Protein AF-A0A923QXX7-F1 (afdb_monomer)

Sequence (173 aa):
MIKDYISGLSKFGELSAWSVAVMSSKSGTLLDLGNGRSTFMVDRSFVKMAKSEVDPTAKHLKTVTAPRDEMIDLDDLLAHLNARNTDDLFEKTPGLSDVSYRLKTRPKERGLVLLYPINPNIELTEADHMALSSEPSQTVILKAVAPVIGVAFVFPETQNSKSKYKYLVNKTI

Secondary structure (DSSP, 8-state):
-HHHHHHHHHHTTSS-EEEEEE---SSSSEEEEETTEEEEPBPPPP-B----SS-TT------SS-TTGGGTT-HHHHGGGT-SSHHHHHHHSTT--HHHHHHHHS-TTEEEEEEEEE-S-----HHHHHHHHH-TTBPP-PPPSS-EEEEEEEPPPPS----SS--------

Structure (mmCIF, N/CA/C/O backbone):
data_AF-A0A923QXX7-F1
#
_entry.id   AF-A0A923QXX7-F1
#
loop_
_atom_site.group_PDB
_atom_site.id
_atom_site.type_symbol
_atom_site.label_atom_id
_atom_site.label_alt_id
_atom_site.label_comp_id
_atom_site.label_asym_id
_atom_site.label_entity_id
_atom_site.label_seq_id
_atom_site.pdbx_PDB_ins_code
_atom_site.Cartn_x
_atom_site.Cartn_y
_atom_site.Cartn_z
_atom_site.occupancy
_atom_site.B_iso_or_equiv
_atom_site.auth_seq_id
_atom_site.auth_comp_id
_atom_site.auth_asym_id
_atom_site.auth_atom_id
_atom_site.pdbx_PDB_model_num
ATOM 1 N N . MET A 1 1 ? 10.362 -1.634 17.552 1.00 70.25 1 MET A N 1
ATOM 2 C CA . MET A 1 1 ? 10.009 -0.426 16.767 1.00 70.25 1 MET A CA 1
ATOM 3 C C . MET A 1 1 ? 8.607 -0.529 16.158 1.00 70.25 1 MET A C 1
ATOM 5 O O . MET A 1 1 ? 7.711 0.075 16.723 1.00 70.25 1 MET A O 1
ATOM 9 N N . ILE A 1 2 ? 8.349 -1.331 15.110 1.00 76.56 2 ILE A N 1
ATOM 10 C CA . ILE A 1 2 ? 6.972 -1.516 14.580 1.00 76.56 2 ILE A CA 1
ATOM 11 C C . ILE A 1 2 ? 6.140 -2.530 15.384 1.00 76.56 2 ILE A C 1
ATOM 13 O O . ILE A 1 2 ? 4.976 -2.286 15.680 1.00 76.56 2 ILE A O 1
ATOM 17 N N . LYS A 1 3 ? 6.766 -3.629 15.831 1.00 82.06 3 LYS A N 1
ATOM 18 C CA . LYS A 1 3 ? 6.147 -4.638 16.707 1.00 82.06 3 LYS A CA 1
ATOM 19 C C . LYS A 1 3 ? 5.543 -4.013 17.964 1.00 82.06 3 LYS A C 1
ATOM 21 O O . LYS A 1 3 ? 4.423 -4.351 18.329 1.00 82.06 3 LYS A O 1
ATOM 26 N N . ASP A 1 4 ? 6.276 -3.112 18.615 1.00 80.88 4 ASP A N 1
ATOM 27 C CA . ASP A 1 4 ? 5.840 -2.478 19.865 1.00 80.88 4 ASP A CA 1
ATOM 28 C C . ASP A 1 4 ? 4.666 -1.527 19.628 1.00 80.88 4 ASP A C 1
ATOM 30 O O . ASP A 1 4 ? 3.747 -1.481 20.438 1.00 80.88 4 ASP A O 1
ATOM 34 N N . TYR A 1 5 ? 4.668 -0.823 18.492 1.00 81.19 5 TYR A N 1
ATOM 35 C CA . TYR A 1 5 ? 3.557 0.026 18.071 1.00 81.19 5 TYR A CA 1
ATOM 36 C C . TYR A 1 5 ? 2.288 -0.801 17.816 1.00 81.19 5 TYR A C 1
ATOM 38 O O . TYR A 1 5 ? 1.256 -0.536 18.429 1.00 81.19 5 TYR A O 1
ATOM 46 N N . ILE A 1 6 ? 2.391 -1.869 17.014 1.00 82.81 6 ILE A N 1
ATOM 47 C CA . ILE A 1 6 ? 1.282 -2.799 16.741 1.00 82.81 6 ILE A CA 1
ATOM 48 C C . ILE A 1 6 ? 0.769 -3.429 18.041 1.00 82.81 6 ILE A C 1
ATOM 50 O O . ILE A 1 6 ? -0.432 -3.444 18.299 1.00 82.81 6 ILE A O 1
ATOM 54 N N . SER A 1 7 ? 1.683 -3.901 18.894 1.00 81.94 7 SER A N 1
ATOM 55 C CA . SER A 1 7 ? 1.338 -4.501 20.189 1.00 81.94 7 SER A CA 1
ATOM 56 C C . SER A 1 7 ? 0.668 -3.493 21.124 1.00 81.94 7 SER A C 1
ATOM 58 O O . SER A 1 7 ? -0.173 -3.873 21.932 1.00 81.94 7 SER A O 1
ATOM 60 N N . GLY A 1 8 ? 1.044 -2.216 21.038 1.00 82.06 8 GLY A N 1
ATOM 61 C CA . GLY A 1 8 ? 0.420 -1.130 21.782 1.00 82.06 8 GLY A CA 1
ATOM 62 C C . GLY A 1 8 ? -1.024 -0.908 21.352 1.00 82.06 8 GLY A C 1
ATOM 63 O O . GLY A 1 8 ? -1.911 -0.975 22.195 1.00 82.06 8 GLY A O 1
ATOM 64 N N . LEU A 1 9 ? -1.265 -0.705 20.055 1.00 81.44 9 LEU A N 1
ATOM 65 C CA . LEU A 1 9 ? -2.612 -0.469 19.524 1.00 81.44 9 LEU A CA 1
ATOM 66 C C . LEU A 1 9 ? -3.543 -1.668 19.725 1.00 81.44 9 LEU A C 1
ATOM 68 O O . LEU A 1 9 ? -4.687 -1.497 20.138 1.00 81.44 9 LEU A O 1
ATOM 72 N N . SER A 1 10 ? -3.030 -2.885 19.529 1.00 82.38 10 SER A N 1
ATOM 73 C CA . SER A 1 10 ? -3.795 -4.118 19.730 1.00 82.38 10 SER A CA 1
ATOM 74 C C . SER A 1 10 ? -4.314 -4.256 21.168 1.00 82.38 10 SER A C 1
ATOM 76 O O . SER A 1 10 ? -5.465 -4.633 21.373 1.00 82.38 10 SER A O 1
ATOM 78 N N . LYS A 1 11 ? -3.527 -3.845 22.177 1.00 83.69 11 LYS A N 1
ATOM 79 C CA . LYS A 1 11 ? -3.967 -3.829 23.587 1.00 83.69 11 LYS A CA 1
ATOM 80 C C . LYS A 1 11 ? -5.140 -2.883 23.854 1.00 83.69 11 LYS A C 1
ATOM 82 O O . LYS A 1 11 ? -5.875 -3.110 24.808 1.00 83.69 11 LYS A O 1
ATOM 87 N N . PHE A 1 12 ? -5.299 -1.835 23.048 1.00 82.31 12 PHE A N 1
ATOM 88 C CA . PHE A 1 12 ? -6.411 -0.885 23.145 1.00 82.31 12 PHE A CA 1
ATOM 89 C C . PHE A 1 12 ? -7.571 -1.225 22.198 1.00 82.31 12 PHE A C 1
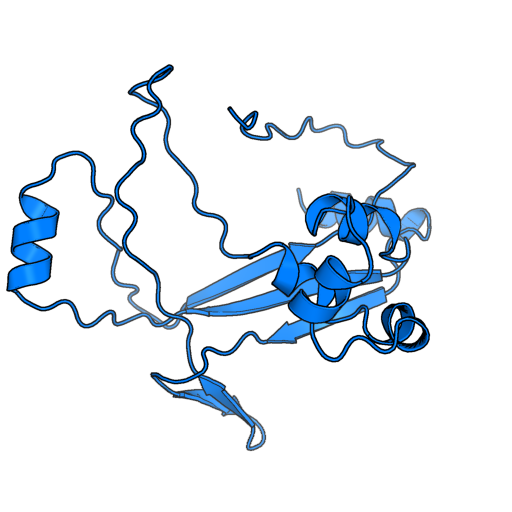ATOM 91 O O . PHE A 1 12 ? -8.543 -0.480 22.150 1.00 82.31 12 PHE A O 1
ATOM 98 N N . GLY A 1 13 ? -7.478 -2.322 21.438 1.00 81.50 13 GLY A N 1
ATOM 99 C CA . GLY A 1 13 ? -8.470 -2.691 20.427 1.00 81.50 13 GLY A CA 1
ATOM 100 C C . GLY A 1 13 ? -8.416 -1.849 19.144 1.00 81.50 13 GLY A C 1
ATOM 101 O O . GLY A 1 13 ? -9.143 -2.148 18.208 1.00 81.50 13 GLY A O 1
ATOM 102 N N . GLU A 1 14 ? -7.516 -0.864 19.051 1.00 83.69 14 GLU A N 1
ATOM 103 C CA . GLU A 1 14 ? -7.349 0.037 17.894 1.00 83.69 14 GLU A CA 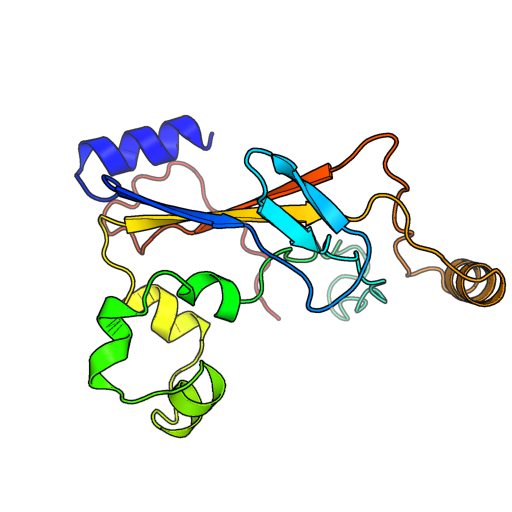1
ATOM 104 C C . GLU A 1 14 ? -6.489 -0.567 16.768 1.00 83.69 14 GLU A C 1
ATOM 106 O O . GLU A 1 14 ? -5.923 0.160 15.961 1.00 83.69 14 GLU A O 1
ATOM 111 N N . LEU A 1 15 ? -6.268 -1.882 16.763 1.00 85.81 15 LEU A N 1
ATOM 112 C CA . LEU A 1 15 ? -5.625 -2.605 15.662 1.00 85.81 15 LEU A CA 1
ATOM 113 C C . LEU A 1 15 ? -5.815 -4.105 15.887 1.00 85.81 15 LEU A C 1
ATOM 115 O O . LEU A 1 15 ? -4.942 -4.785 16.435 1.00 85.81 15 LEU A O 1
ATOM 119 N N . SER A 1 16 ? -6.994 -4.610 15.539 1.00 89.12 16 SER A N 1
ATOM 120 C CA . SER A 1 16 ? -7.388 -6.004 15.775 1.00 89.12 16 SER A CA 1
ATOM 121 C C . SER A 1 16 ? -7.547 -6.808 14.484 1.00 89.12 16 SER A C 1
ATOM 123 O O . SER A 1 16 ? -7.486 -8.035 14.526 1.00 89.12 16 SER A O 1
ATOM 125 N N . ALA A 1 17 ? -7.673 -6.135 13.340 1.00 91.56 17 ALA A N 1
ATOM 126 C CA . ALA A 1 17 ? -7.819 -6.739 12.027 1.00 91.56 17 ALA A CA 1
ATOM 127 C C . ALA A 1 17 ? -6.820 -6.151 11.023 1.00 91.56 17 ALA A C 1
ATOM 129 O O . ALA A 1 17 ? -6.424 -4.986 11.112 1.00 91.56 17 ALA A O 1
ATOM 130 N N . TRP A 1 18 ? -6.441 -6.973 10.045 1.00 92.88 18 TRP A N 1
ATOM 131 C CA . TRP A 1 18 ? -5.541 -6.587 8.966 1.00 92.88 18 TRP A CA 1
ATOM 132 C C . TRP A 1 18 ? -6.095 -7.015 7.617 1.00 92.88 18 TRP A C 1
ATOM 134 O O . TRP A 1 18 ? -6.349 -8.197 7.388 1.00 92.88 18 TRP A O 1
ATOM 144 N N . SER A 1 19 ? -6.202 -6.051 6.713 1.00 93.75 19 SER A N 1
ATOM 145 C CA . SER A 1 19 ? -6.329 -6.303 5.284 1.00 93.75 19 SER A CA 1
ATOM 146 C C . SER A 1 19 ? -4.935 -6.487 4.688 1.00 93.75 19 SER A C 1
ATOM 148 O O . SER A 1 19 ? -3.988 -5.800 5.080 1.00 93.75 19 SER A O 1
ATOM 150 N N . VAL A 1 20 ? -4.794 -7.397 3.727 1.00 93.25 20 VAL A N 1
ATOM 151 C CA . VAL A 1 20 ? -3.536 -7.609 3.001 1.00 93.25 20 VAL A CA 1
ATOM 152 C C . VAL A 1 20 ? -3.823 -7.542 1.512 1.00 93.25 20 VAL A C 1
ATOM 154 O O . VAL A 1 20 ? -4.654 -8.302 1.017 1.00 93.25 20 VAL A O 1
ATOM 157 N N . ALA A 1 21 ? -3.123 -6.660 0.802 1.00 92.19 21 ALA A N 1
ATOM 158 C CA . ALA A 1 21 ? -3.214 -6.555 -0.648 1.00 92.19 21 ALA A CA 1
ATOM 159 C C . ALA A 1 21 ? -1.840 -6.757 -1.292 1.00 92.19 21 ALA A C 1
ATOM 161 O O . ALA A 1 21 ? -0.834 -6.204 -0.843 1.00 92.19 21 ALA A O 1
ATOM 162 N N . VAL A 1 22 ? -1.812 -7.557 -2.359 1.00 91.81 22 VAL A N 1
ATOM 163 C CA . VAL A 1 22 ? -0.651 -7.674 -3.244 1.00 91.81 22 VAL A CA 1
ATOM 164 C C . VAL A 1 22 ? -0.879 -6.742 -4.419 1.00 91.81 22 VAL A C 1
ATOM 166 O O . VAL A 1 22 ? -1.838 -6.901 -5.171 1.00 91.81 22 VAL A O 1
ATOM 169 N N . MET A 1 23 ? 0.003 -5.764 -4.558 1.00 90.50 23 MET A N 1
ATOM 170 C CA . MET A 1 23 ? -0.064 -4.769 -5.613 1.00 90.50 23 MET A CA 1
ATOM 171 C C . MET A 1 23 ? 0.481 -5.359 -6.911 1.00 90.50 23 MET A C 1
ATOM 173 O O . MET A 1 23 ? 1.482 -6.077 -6.911 1.00 90.50 23 MET A O 1
ATOM 177 N N . SER A 1 24 ? -0.189 -5.046 -8.015 1.00 89.75 24 SER A N 1
ATOM 178 C CA . SER A 1 24 ? 0.196 -5.463 -9.362 1.00 89.75 24 SER A CA 1
ATOM 179 C C . SER A 1 24 ? 0.299 -4.236 -10.249 1.00 89.75 24 SER A C 1
ATOM 181 O O . SER A 1 24 ? -0.572 -3.365 -10.207 1.00 89.75 24 SER A O 1
ATOM 183 N N . SER A 1 25 ? 1.311 -4.187 -11.109 1.00 86.06 25 SER A N 1
ATOM 184 C CA . SER A 1 25 ? 1.258 -3.297 -12.268 1.00 86.06 25 SER A CA 1
ATOM 185 C C . SER A 1 25 ? 0.213 -3.806 -13.276 1.00 86.06 25 SER A C 1
ATOM 187 O O . SER A 1 25 ? -0.291 -4.929 -13.173 1.00 86.06 25 SER A O 1
ATOM 189 N N . LYS A 1 26 ? -0.156 -2.969 -14.254 1.00 83.44 26 LYS A N 1
ATOM 190 C CA . LYS A 1 26 ? -1.091 -3.365 -15.327 1.00 83.44 26 LYS A CA 1
ATOM 191 C C . LYS A 1 26 ? -0.450 -4.320 -16.344 1.00 83.44 26 LYS A C 1
ATOM 193 O O . LYS A 1 26 ? -1.162 -5.002 -17.071 1.00 83.44 26 LYS A O 1
ATOM 198 N N . SER A 1 27 ? 0.877 -4.328 -16.412 1.00 82.94 27 SER A N 1
ATOM 199 C CA . SER A 1 27 ? 1.687 -5.087 -17.362 1.00 82.94 27 SER A CA 1
ATOM 200 C C . SER A 1 27 ? 3.125 -5.152 -16.860 1.00 82.94 27 SER A C 1
ATOM 202 O O . SER A 1 27 ? 3.570 -4.217 -16.198 1.00 82.94 27 SER A O 1
ATOM 204 N N . GLY A 1 28 ? 3.876 -6.179 -17.253 1.00 84.75 28 GLY A N 1
ATOM 205 C CA . GLY A 1 28 ? 5.310 -6.265 -16.981 1.00 84.75 28 GLY A CA 1
ATOM 206 C C . GLY A 1 28 ? 5.764 -7.700 -16.754 1.00 84.75 28 GLY A C 1
ATOM 207 O O . GLY A 1 28 ? 5.158 -8.647 -17.258 1.00 84.75 28 GLY A O 1
ATOM 208 N N . THR A 1 29 ? 6.823 -7.857 -15.965 1.00 87.62 29 THR A N 1
ATOM 209 C CA . THR A 1 29 ? 7.338 -9.166 -15.554 1.00 87.62 29 THR A CA 1
ATOM 210 C C . THR A 1 29 ? 6.346 -9.852 -14.620 1.00 87.62 29 THR A C 1
ATOM 212 O O . THR A 1 29 ? 5.945 -9.275 -13.610 1.00 87.62 29 THR A O 1
ATOM 215 N N . LEU A 1 30 ? 5.953 -11.087 -14.935 1.00 91.06 30 LEU A N 1
ATOM 216 C CA . LEU A 1 30 ? 5.094 -11.890 -14.065 1.00 91.06 30 LEU A CA 1
ATOM 217 C C . LEU A 1 30 ? 5.886 -12.458 -12.885 1.00 91.06 30 LEU A C 1
ATOM 219 O O . LEU A 1 30 ? 6.975 -13.002 -13.054 1.00 91.06 30 LEU A O 1
ATOM 223 N N . LEU A 1 31 ? 5.286 -12.385 -11.702 1.00 91.00 31 LEU A N 1
ATOM 224 C CA . LEU A 1 31 ? 5.696 -13.114 -10.514 1.00 91.00 31 LEU A CA 1
ATOM 225 C C . LEU A 1 31 ? 4.639 -14.170 -10.186 1.00 91.00 31 LEU A C 1
ATOM 227 O O . LEU A 1 31 ? 3.459 -13.845 -10.031 1.00 91.00 31 LEU A O 1
ATOM 231 N N . ASP A 1 32 ? 5.074 -15.419 -10.047 1.00 92.31 32 ASP A N 1
ATOM 232 C CA . ASP A 1 32 ? 4.248 -16.501 -9.515 1.00 92.31 32 ASP A CA 1
ATOM 233 C C . ASP A 1 32 ? 4.147 -16.374 -7.987 1.00 92.31 32 ASP A C 1
ATOM 235 O O . ASP A 1 32 ? 5.159 -16.331 -7.284 1.00 92.31 32 ASP A O 1
ATOM 239 N N . LEU A 1 33 ? 2.919 -16.287 -7.476 1.00 89.25 33 LEU A N 1
ATOM 240 C CA . LEU A 1 33 ? 2.620 -16.253 -6.042 1.00 89.25 33 LEU A CA 1
ATOM 241 C C . LEU A 1 33 ? 2.298 -17.654 -5.493 1.00 89.25 33 LEU A C 1
ATOM 243 O O . LEU A 1 33 ? 2.005 -17.799 -4.305 1.00 89.25 33 LEU A O 1
ATOM 247 N N . GLY A 1 34 ? 2.328 -18.678 -6.349 1.00 89.44 34 GLY A N 1
ATOM 248 C CA . GLY A 1 34 ? 1.881 -20.031 -6.062 1.00 89.44 34 GLY A CA 1
ATOM 249 C C . GLY A 1 34 ? 0.364 -20.194 -6.197 1.00 89.44 34 GLY A C 1
ATOM 250 O O . GLY A 1 34 ? -0.394 -19.238 -6.374 1.00 89.44 34 GLY A O 1
ATOM 251 N N . ASN A 1 35 ? -0.107 -21.442 -6.101 1.00 89.12 35 ASN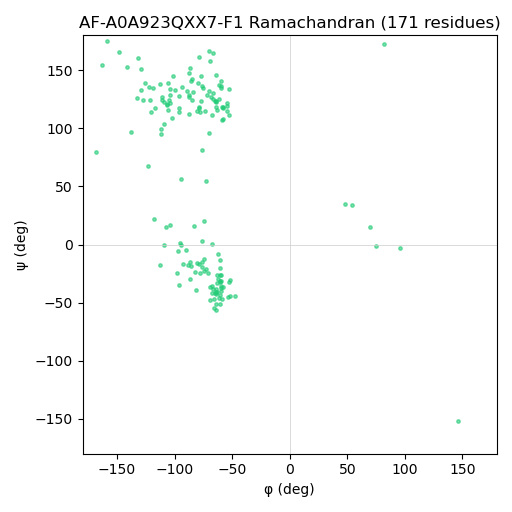 A N 1
ATOM 252 C CA . ASN A 1 35 ? -1.533 -21.803 -6.159 1.00 89.12 35 ASN A CA 1
ATOM 253 C C . ASN A 1 35 ? -2.270 -21.282 -7.411 1.00 89.12 35 ASN A C 1
ATOM 255 O O . ASN A 1 35 ? -3.445 -20.920 -7.340 1.00 89.12 35 ASN A O 1
ATOM 259 N N . GLY A 1 36 ? -1.575 -21.212 -8.551 1.00 90.88 36 GLY A N 1
ATOM 260 C CA . GLY A 1 36 ? -2.137 -20.724 -9.814 1.00 90.88 36 GLY A CA 1
ATOM 261 C C . GLY A 1 36 ? -2.426 -19.220 -9.835 1.00 90.88 36 GLY A C 1
ATOM 262 O O . GLY A 1 36 ? -3.160 -18.760 -10.706 1.00 90.88 36 GLY A O 1
ATOM 263 N N . ARG A 1 37 ? -1.884 -18.451 -8.881 1.00 90.75 37 ARG A N 1
ATOM 264 C CA . ARG A 1 37 ? -2.006 -16.992 -8.840 1.00 90.75 37 ARG A CA 1
ATOM 265 C C . ARG A 1 37 ? -0.701 -16.352 -9.279 1.00 90.75 37 ARG A C 1
ATOM 267 O O . ARG A 1 37 ? 0.364 -16.695 -8.782 1.00 90.75 37 ARG A O 1
ATOM 274 N N . SER A 1 38 ? -0.803 -15.360 -10.148 1.00 93.00 38 SER A N 1
ATOM 275 C CA . SER A 1 38 ? 0.324 -14.539 -10.569 1.00 93.00 38 SER A CA 1
ATOM 276 C C . SER A 1 38 ? -0.035 -13.061 -10.492 1.00 93.00 38 SER A C 1
ATOM 278 O O . SER A 1 38 ? -1.205 -12.682 -10.422 1.00 93.00 38 SER A O 1
ATOM 280 N N . THR A 1 39 ? 0.991 -12.223 -10.451 1.00 92.69 39 THR A N 1
ATOM 281 C CA . THR A 1 39 ? 0.871 -10.764 -10.421 1.00 92.69 39 THR A CA 1
ATOM 282 C C . THR A 1 39 ? 1.961 -10.154 -11.289 1.00 92.69 39 THR A C 1
ATOM 284 O O . THR A 1 39 ? 3.023 -10.756 -11.454 1.00 92.69 39 THR A O 1
ATOM 287 N N . PHE A 1 40 ? 1.733 -8.968 -11.844 1.00 91.12 40 PHE A N 1
ATOM 288 C CA . PHE A 1 40 ? 2.798 -8.241 -12.523 1.00 91.12 40 PHE A CA 1
ATOM 289 C C . PHE A 1 40 ? 3.620 -7.447 -11.510 1.00 91.12 40 PHE A C 1
ATOM 291 O O . PHE A 1 40 ? 3.084 -6.709 -10.679 1.00 91.12 40 PHE A O 1
ATOM 298 N N . MET A 1 41 ? 4.940 -7.584 -11.594 1.00 87.69 41 MET A N 1
ATOM 299 C CA . MET A 1 41 ? 5.869 -6.837 -10.758 1.00 87.69 41 MET A CA 1
ATOM 300 C C . MET A 1 41 ? 5.782 -5.335 -11.055 1.00 87.69 41 MET A C 1
ATOM 302 O O . MET A 1 41 ? 5.557 -4.904 -12.187 1.00 87.69 41 MET A O 1
ATOM 306 N N . VAL A 1 42 ? 5.971 -4.532 -10.016 1.00 85.62 42 VAL A N 1
ATOM 307 C CA . VAL A 1 42 ? 5.970 -3.073 -10.063 1.00 85.62 42 VAL A CA 1
ATOM 308 C C . VAL A 1 42 ? 7.375 -2.579 -10.383 1.00 85.62 42 VAL A C 1
ATOM 310 O O . VAL A 1 42 ? 8.346 -2.919 -9.698 1.00 85.62 42 VAL A O 1
ATOM 313 N N . ASP A 1 43 ? 7.483 -1.748 -11.415 1.00 77.88 43 ASP A N 1
ATOM 314 C CA . ASP A 1 43 ? 8.743 -1.119 -11.787 1.00 77.88 43 ASP A CA 1
ATOM 315 C C . ASP A 1 43 ? 9.086 0.042 -10.855 1.00 77.88 43 ASP A C 1
ATOM 317 O O . ASP A 1 43 ? 8.230 0.805 -10.397 1.00 77.88 43 ASP A O 1
ATOM 321 N N . ARG A 1 44 ? 10.382 0.214 -10.592 1.00 71.50 44 ARG A N 1
ATOM 322 C CA . ARG A 1 44 ? 10.872 1.396 -9.880 1.00 71.50 44 ARG A CA 1
ATOM 323 C C . ARG A 1 44 ? 11.065 2.495 -10.914 1.00 71.50 44 ARG A C 1
ATOM 325 O O . ARG A 1 44 ? 11.786 2.315 -11.885 1.00 71.50 44 ARG A O 1
ATOM 332 N N . SER A 1 45 ? 10.433 3.640 -10.707 1.00 63.06 45 SER A N 1
ATOM 333 C CA . SER A 1 45 ? 10.617 4.793 -11.590 1.00 63.06 45 SER A CA 1
ATOM 334 C C . SER A 1 45 ? 11.831 5.616 -11.175 1.00 63.06 45 SER A C 1
ATOM 336 O O . SER A 1 45 ? 12.047 5.856 -9.983 1.00 63.06 45 SER A O 1
ATOM 338 N N . PHE A 1 46 ? 12.571 6.101 -12.174 1.00 56.81 46 PHE A N 1
ATOM 339 C CA . PHE A 1 46 ? 13.606 7.116 -12.002 1.00 56.81 46 PHE A CA 1
ATOM 340 C C . PHE A 1 46 ? 12.976 8.392 -11.465 1.00 56.81 46 PHE A C 1
ATOM 342 O O . PHE A 1 46 ? 11.894 8.804 -11.885 1.00 56.81 46 PHE A O 1
ATOM 349 N N . VAL A 1 47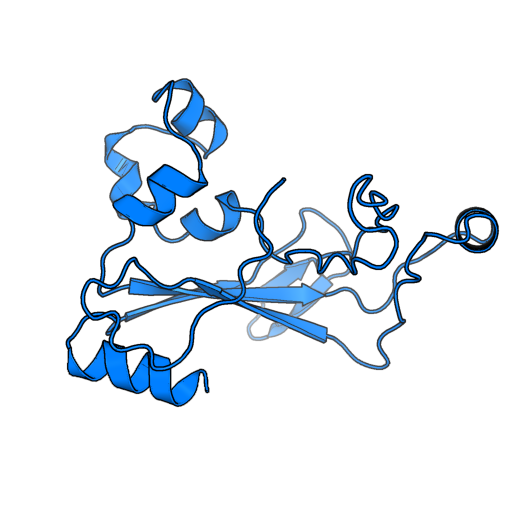 ? 13.645 9.006 -10.500 1.00 53.09 47 VAL A N 1
ATOM 350 C CA . VAL A 1 47 ? 13.215 10.273 -9.924 1.00 53.09 47 VAL A CA 1
ATOM 351 C C . VAL A 1 47 ? 14.344 11.244 -10.176 1.00 53.09 47 VAL A C 1
ATOM 353 O O . VAL A 1 47 ? 15.427 11.096 -9.609 1.00 53.09 47 VAL A O 1
ATOM 356 N N . LYS A 1 48 ? 14.083 12.253 -11.010 1.00 47.88 48 LYS A N 1
ATOM 357 C CA . LYS A 1 48 ? 14.851 13.493 -10.934 1.00 47.88 48 LYS A CA 1
ATOM 358 C C . LYS A 1 48 ? 14.664 14.001 -9.515 1.00 47.88 48 LYS A C 1
ATOM 360 O O . LYS A 1 48 ? 13.517 14.224 -9.127 1.00 47.88 48 LYS A O 1
ATOM 365 N N . MET A 1 49 ? 15.730 14.113 -8.715 1.00 46.84 49 MET A N 1
ATOM 366 C CA . MET A 1 49 ? 15.574 14.784 -7.428 1.00 46.84 49 MET A CA 1
ATOM 367 C C . MET A 1 49 ? 14.981 16.156 -7.736 1.00 46.84 49 MET A C 1
ATOM 369 O O . MET A 1 49 ? 15.593 16.944 -8.458 1.00 46.84 49 MET A O 1
ATOM 373 N N . ALA A 1 50 ? 13.788 16.439 -7.214 1.00 46.88 50 ALA A N 1
ATOM 374 C CA . ALA A 1 50 ? 13.436 17.821 -6.975 1.00 46.88 50 ALA A CA 1
ATOM 375 C C . ALA A 1 50 ? 14.526 18.303 -6.018 1.00 46.88 50 ALA A C 1
ATOM 377 O O . ALA A 1 50 ? 14.601 17.823 -4.891 1.00 46.88 50 ALA A O 1
ATOM 378 N N . LYS A 1 51 ? 15.468 19.127 -6.485 1.00 45.34 51 LYS A N 1
ATOM 379 C CA . LYS A 1 51 ? 16.338 19.826 -5.544 1.00 45.34 51 LYS A CA 1
ATOM 380 C C . LYS A 1 51 ? 15.388 20.639 -4.681 1.00 45.34 51 LYS A C 1
ATOM 382 O O . LYS A 1 51 ? 14.647 21.457 -5.217 1.00 45.34 51 LYS A O 1
ATOM 387 N N . SER A 1 52 ? 15.363 20.378 -3.378 1.00 46.22 52 SER A N 1
ATOM 388 C CA . SER A 1 52 ? 14.696 21.301 -2.472 1.00 46.22 52 SER A CA 1
ATOM 389 C C . SER A 1 52 ? 15.374 22.656 -2.655 1.00 46.22 52 SER A C 1
ATOM 391 O O . SER A 1 52 ? 16.581 22.776 -2.446 1.00 46.22 52 SER A O 1
ATOM 393 N N . GLU A 1 53 ? 14.611 23.661 -3.086 1.00 51.25 53 GLU A N 1
ATOM 394 C CA . GLU A 1 53 ? 15.109 25.037 -3.221 1.00 51.25 53 GLU A CA 1
ATOM 395 C C . GLU A 1 53 ? 15.587 25.592 -1.868 1.00 51.25 53 GLU A C 1
ATOM 397 O O . GLU A 1 53 ? 16.394 26.516 -1.818 1.00 51.25 53 GLU A O 1
ATOM 402 N N . VAL A 1 54 ? 15.119 24.988 -0.770 1.00 51.84 54 VAL A N 1
ATOM 403 C CA . VAL A 1 54 ? 15.370 25.406 0.612 1.00 51.84 54 VAL A CA 1
ATOM 404 C C . VAL A 1 54 ? 16.535 24.645 1.255 1.00 51.84 54 VAL A C 1
ATOM 406 O O . VAL A 1 54 ? 17.277 25.222 2.044 1.00 51.84 54 VAL A O 1
ATOM 409 N N . ASP A 1 55 ? 16.720 23.363 0.929 1.00 52.09 55 ASP A N 1
ATOM 410 C CA . ASP A 1 55 ? 17.815 22.541 1.462 1.00 52.09 55 ASP A CA 1
ATOM 411 C C . ASP A 1 55 ? 18.435 21.670 0.355 1.00 52.09 55 ASP A C 1
ATOM 413 O O . ASP A 1 55 ? 17.955 20.565 0.083 1.00 52.09 55 ASP A O 1
ATOM 417 N N . PRO A 1 56 ? 19.545 22.122 -0.255 1.00 52.12 56 PRO A N 1
ATOM 418 C CA . PRO A 1 56 ? 20.250 21.382 -1.298 1.00 52.12 56 PRO A CA 1
ATOM 419 C C . PRO A 1 56 ? 20.787 20.010 -0.857 1.00 52.12 56 PRO A C 1
ATOM 421 O O . PRO A 1 56 ? 21.194 19.219 -1.707 1.00 52.12 56 PRO A O 1
ATOM 424 N N . THR A 1 57 ? 20.823 19.727 0.450 1.00 48.88 57 THR A N 1
ATOM 425 C CA . THR A 1 57 ? 21.288 18.453 1.020 1.00 48.88 57 THR A CA 1
ATOM 426 C C . THR A 1 57 ? 20.151 17.479 1.340 1.00 48.88 57 THR A C 1
ATOM 428 O O . THR A 1 57 ? 20.414 16.321 1.685 1.00 48.88 57 THR A O 1
ATOM 431 N N . ALA A 1 58 ? 18.893 17.909 1.191 1.00 46.72 58 ALA A N 1
ATOM 432 C CA . ALA A 1 58 ? 17.727 17.087 1.470 1.00 46.72 58 ALA A CA 1
ATOM 433 C C . ALA A 1 58 ? 17.692 15.843 0.569 1.00 46.72 58 ALA A C 1
ATOM 435 O O . ALA A 1 58 ? 17.717 15.913 -0.661 1.00 46.72 58 ALA A O 1
ATOM 436 N N . LYS A 1 59 ? 17.597 14.667 1.197 1.00 42.00 59 LYS A N 1
ATOM 437 C CA . LYS A 1 59 ? 17.401 13.392 0.500 1.00 42.00 59 LYS A CA 1
ATOM 438 C C . LYS A 1 59 ? 15.916 13.053 0.492 1.00 42.00 59 LYS A C 1
ATOM 440 O O . LYS A 1 59 ? 15.325 12.785 1.536 1.00 42.00 59 LYS A O 1
ATOM 445 N N . HIS A 1 60 ? 15.312 13.046 -0.6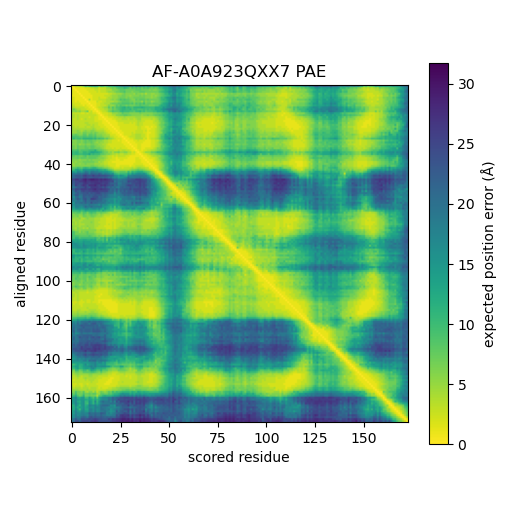91 1.00 46.56 60 HIS A N 1
ATOM 446 C CA . H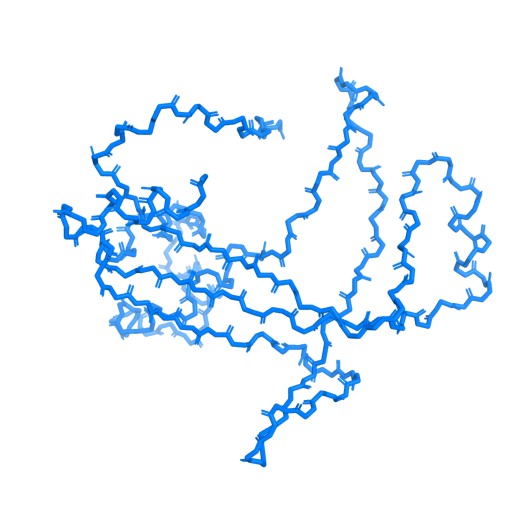IS A 1 60 ? 13.915 12.664 -0.860 1.00 46.56 60 HIS A CA 1
ATOM 447 C C . HIS A 1 60 ? 13.782 11.138 -0.806 1.00 46.56 60 HIS A C 1
ATOM 449 O O . HIS A 1 60 ? 14.284 10.430 -1.679 1.00 46.56 60 HIS A O 1
ATOM 455 N N . LEU A 1 61 ? 13.103 10.626 0.222 1.00 44.12 61 LEU A N 1
ATOM 456 C CA . LEU A 1 61 ? 12.668 9.234 0.250 1.00 44.12 61 LEU A CA 1
ATOM 457 C C . LEU A 1 61 ? 11.390 9.136 -0.589 1.00 44.12 61 LEU A C 1
ATOM 459 O O . LEU A 1 61 ? 10.383 9.753 -0.244 1.00 44.12 61 LEU A O 1
ATOM 463 N N . LYS A 1 62 ? 11.425 8.406 -1.706 1.00 57.72 62 LYS A N 1
ATOM 464 C CA . LYS A 1 62 ? 10.216 8.188 -2.502 1.00 57.72 62 LYS A CA 1
ATOM 465 C C . LYS A 1 62 ? 9.283 7.232 -1.769 1.00 57.72 62 LYS A C 1
ATOM 467 O O . LYS A 1 62 ? 9.691 6.145 -1.362 1.00 57.72 62 LYS A O 1
ATOM 472 N N . THR A 1 63 ? 8.030 7.644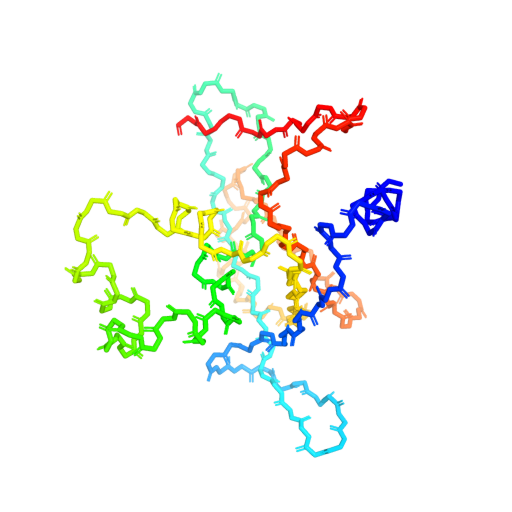 -1.632 1.00 58.81 63 THR A N 1
ATOM 473 C CA . THR A 1 63 ? 6.955 6.797 -1.128 1.00 58.81 63 THR A CA 1
ATOM 474 C C . THR A 1 63 ? 6.696 5.672 -2.127 1.00 58.81 63 THR A C 1
ATOM 476 O O . THR A 1 63 ? 6.569 5.916 -3.327 1.00 58.81 63 THR A O 1
ATOM 479 N N . VAL A 1 64 ? 6.653 4.434 -1.635 1.00 63.50 64 VAL A N 1
ATOM 480 C CA . VAL A 1 64 ? 6.292 3.252 -2.439 1.00 63.50 64 VAL A CA 1
ATOM 481 C C . VAL A 1 64 ? 4.782 3.222 -2.711 1.00 63.50 64 VAL A C 1
ATOM 483 O O . VAL A 1 64 ? 4.350 2.630 -3.692 1.00 63.50 64 VAL A O 1
ATOM 486 N N . THR A 1 65 ? 3.995 3.898 -1.870 1.00 71.06 65 THR A N 1
ATOM 487 C CA . THR A 1 65 ? 2.532 3.926 -1.915 1.00 71.06 65 THR A CA 1
ATOM 488 C C . THR A 1 65 ? 2.014 5.250 -2.463 1.00 71.06 65 THR A C 1
ATOM 490 O O . THR A 1 65 ? 2.512 6.323 -2.106 1.00 71.06 65 THR A O 1
ATOM 493 N N . ALA A 1 66 ? 0.986 5.191 -3.310 1.00 75.81 66 ALA A N 1
ATOM 494 C CA . ALA A 1 66 ? 0.142 6.349 -3.585 1.00 75.81 66 ALA A CA 1
ATOM 495 C C . ALA A 1 66 ? -0.995 6.411 -2.547 1.00 75.81 66 ALA A C 1
ATOM 497 O O . ALA A 1 66 ? -1.493 5.356 -2.154 1.00 75.81 66 ALA A O 1
ATOM 498 N N . PRO A 1 67 ? -1.490 7.601 -2.146 1.00 76.56 67 PRO A N 1
ATOM 499 C CA . PRO A 1 67 ? -2.628 7.708 -1.225 1.00 76.56 67 PRO A CA 1
ATOM 500 C C . PRO A 1 67 ? -3.862 6.885 -1.637 1.00 76.56 67 PRO A C 1
ATOM 502 O O . PRO A 1 67 ? -4.580 6.393 -0.771 1.00 76.56 67 PRO A O 1
ATOM 505 N N . ARG A 1 68 ? -4.080 6.693 -2.946 1.00 79.00 68 ARG A N 1
ATOM 506 C CA . ARG A 1 68 ? -5.174 5.871 -3.496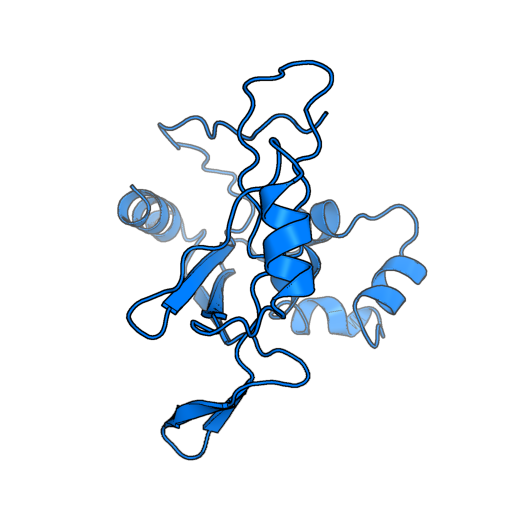 1.00 79.00 68 ARG A CA 1
ATOM 507 C C . ARG A 1 68 ? -5.014 4.378 -3.198 1.00 79.00 68 ARG A C 1
ATOM 509 O O . ARG A 1 68 ? -6.011 3.718 -2.925 1.00 79.00 68 ARG A O 1
ATOM 516 N N . ASP A 1 69 ? -3.785 3.856 -3.189 1.00 84.62 69 ASP A N 1
ATOM 517 C CA . ASP A 1 69 ? -3.513 2.445 -2.860 1.00 84.62 69 ASP A CA 1
ATOM 518 C C . ASP A 1 69 ? -3.975 2.121 -1.433 1.00 84.62 69 ASP A C 1
ATOM 520 O O . ASP A 1 69 ? -4.428 1.020 -1.128 1.00 84.62 69 ASP A O 1
ATOM 524 N N . GLU A 1 70 ? -3.909 3.116 -0.549 1.00 87.19 70 GLU A N 1
ATOM 525 C CA . GLU A 1 70 ? -4.268 2.997 0.861 1.00 87.19 70 GLU A CA 1
ATOM 526 C C . GLU A 1 70 ? -5.788 2.969 1.106 1.00 87.19 70 GLU A C 1
ATOM 528 O O . GLU A 1 70 ? -6.216 2.940 2.261 1.00 87.19 70 GLU A O 1
ATOM 533 N N . MET A 1 71 ? -6.606 2.990 0.048 1.00 86.50 71 MET A N 1
ATOM 534 C CA . MET A 1 71 ? -8.071 2.903 0.103 1.00 86.50 71 MET A CA 1
ATOM 535 C C . MET A 1 71 ? -8.622 1.568 -0.423 1.00 86.50 71 MET A C 1
ATOM 537 O O . MET A 1 71 ? -9.833 1.365 -0.407 1.00 86.50 71 MET A O 1
ATOM 541 N N . ILE A 1 72 ? -7.754 0.654 -0.875 1.00 86.81 72 ILE A N 1
ATOM 542 C CA . ILE A 1 72 ? -8.138 -0.582 -1.580 1.00 86.81 72 ILE A CA 1
ATOM 543 C C . ILE A 1 72 ? -9.045 -1.526 -0.772 1.00 86.81 72 ILE A C 1
ATOM 545 O O . ILE A 1 72 ? -9.811 -2.291 -1.346 1.00 86.81 72 ILE A O 1
ATOM 549 N N . ASP A 1 73 ? -8.972 -1.480 0.556 1.00 87.75 73 ASP A N 1
ATOM 550 C CA . ASP A 1 73 ? -9.740 -2.322 1.479 1.00 87.75 73 ASP A CA 1
ATOM 551 C C . ASP A 1 73 ? -10.903 -1.577 2.157 1.00 87.75 73 ASP A C 1
ATOM 553 O O . ASP A 1 73 ? -11.403 -2.029 3.191 1.00 87.75 73 ASP A O 1
ATOM 557 N N . LEU A 1 74 ? -11.295 -0.420 1.614 1.00 86.81 74 LEU A N 1
ATOM 558 C CA . LEU A 1 74 ? -12.390 0.412 2.125 1.00 86.81 74 LEU A CA 1
ATOM 559 C C . LEU A 1 74 ? -13.642 0.361 1.233 1.00 86.81 74 LEU A C 1
ATOM 561 O O . LEU A 1 74 ? -14.519 1.209 1.373 1.00 86.81 74 LEU A O 1
ATOM 565 N N . ASP A 1 75 ? -13.742 -0.605 0.316 1.00 82.69 75 ASP A N 1
ATOM 566 C CA . ASP A 1 75 ? -14.878 -0.732 -0.612 1.00 82.69 75 ASP A CA 1
ATOM 567 C C . ASP A 1 75 ? -16.228 -0.873 0.121 1.00 82.69 75 ASP A C 1
ATOM 569 O O . ASP A 1 75 ? -17.224 -0.254 -0.250 1.00 82.69 75 ASP A O 1
ATOM 573 N N . ASP A 1 76 ? -16.242 -1.575 1.260 1.00 85.00 76 ASP A N 1
ATOM 574 C CA . ASP A 1 76 ? -17.411 -1.700 2.141 1.00 85.00 76 ASP A CA 1
ATOM 575 C C . ASP A 1 76 ? -17.902 -0.348 2.679 1.00 85.00 76 ASP A C 1
ATOM 577 O O . ASP A 1 76 ? -19.100 -0.139 2.874 1.00 85.00 76 ASP A O 1
ATOM 581 N N . LEU A 1 77 ? -16.980 0.591 2.876 1.00 81.31 77 LEU A N 1
ATOM 582 C CA . LEU A 1 77 ? -17.280 1.951 3.309 1.00 81.31 77 LEU A CA 1
ATOM 583 C C . LEU A 1 77 ? -17.567 2.883 2.135 1.00 81.31 77 LEU A C 1
ATOM 585 O O . LEU A 1 77 ? -18.163 3.933 2.341 1.00 81.31 77 LEU A O 1
ATOM 589 N N . LEU A 1 78 ? -17.183 2.512 0.916 1.00 74.06 78 LEU A N 1
ATOM 590 C CA . LEU A 1 78 ? -17.403 3.285 -0.306 1.00 74.06 78 LEU A CA 1
ATOM 591 C C . LEU A 1 78 ? -18.699 2.901 -1.031 1.00 74.06 78 LEU A C 1
ATOM 593 O O . LEU A 1 78 ? -19.204 3.695 -1.825 1.00 74.06 78 LEU A O 1
ATOM 597 N N . ALA A 1 79 ? -19.280 1.741 -0.718 1.00 72.06 79 ALA A N 1
ATOM 598 C CA . ALA A 1 79 ? -20.453 1.187 -1.393 1.00 72.06 79 ALA A CA 1
ATOM 599 C C . ALA A 1 79 ? -21.653 2.153 -1.477 1.00 72.06 79 ALA A C 1
ATOM 601 O O . ALA A 1 79 ? -22.398 2.145 -2.454 1.00 72.06 79 ALA A O 1
ATOM 602 N N . HIS A 1 80 ? -21.829 3.031 -0.486 1.00 71.25 80 HIS A N 1
ATOM 603 C CA . HIS A 1 80 ? -22.927 4.003 -0.455 1.00 71.25 80 HIS A CA 1
ATOM 604 C C . HIS A 1 80 ? -22.734 5.205 -1.397 1.00 71.25 80 HIS A C 1
ATOM 606 O O . HIS A 1 80 ? -23.692 5.926 -1.670 1.00 71.25 80 HIS A O 1
ATOM 612 N N . LEU A 1 81 ? -21.518 5.433 -1.902 1.00 73.06 81 LEU A N 1
ATOM 613 C CA . LEU A 1 81 ? -21.184 6.590 -2.740 1.00 73.06 81 LEU A CA 1
ATOM 614 C C . LEU A 1 81 ? -21.388 6.325 -4.237 1.00 73.06 81 LEU A C 1
ATOM 616 O O . LEU A 1 81 ? -21.253 7.251 -5.038 1.00 73.06 81 LEU A O 1
ATOM 620 N N . ASN A 1 82 ? -21.732 5.089 -4.632 1.00 72.19 82 ASN A N 1
ATOM 621 C CA . ASN A 1 82 ? -21.871 4.688 -6.039 1.00 72.19 82 ASN A CA 1
ATOM 622 C C . ASN A 1 82 ? -20.670 5.147 -6.897 1.00 72.19 82 ASN A C 1
ATOM 624 O O . ASN A 1 82 ? -20.828 5.554 -8.053 1.00 72.19 82 ASN A O 1
ATOM 628 N N . ALA A 1 83 ? -19.473 5.145 -6.307 1.00 71.50 83 ALA A N 1
ATOM 629 C CA . ALA A 1 83 ? -18.236 5.500 -6.984 1.00 71.50 83 ALA A CA 1
ATOM 630 C C . ALA A 1 83 ? -17.655 4.250 -7.652 1.00 71.50 83 ALA A C 1
ATOM 632 O O . ALA A 1 83 ? -17.512 3.212 -7.012 1.00 71.50 83 ALA A O 1
ATOM 633 N N . ARG A 1 84 ? -17.331 4.331 -8.946 1.00 67.81 84 ARG A N 1
ATOM 634 C CA . ARG A 1 84 ? -16.759 3.196 -9.701 1.00 67.81 84 ARG A CA 1
ATOM 635 C C . ARG A 1 84 ? -15.256 3.037 -9.502 1.00 67.81 84 ARG A C 1
ATOM 637 O O . ARG A 1 84 ? -14.705 1.973 -9.766 1.00 67.81 84 ARG A O 1
ATOM 644 N N . ASN A 1 85 ? -14.590 4.118 -9.125 1.00 70.38 85 ASN A N 1
ATOM 645 C CA . ASN A 1 85 ? -13.166 4.182 -8.845 1.00 70.38 85 ASN A CA 1
ATOM 646 C C . ASN A 1 85 ? -12.888 5.403 -7.952 1.00 70.38 85 ASN A C 1
ATOM 648 O O . ASN A 1 85 ? -13.784 6.196 -7.656 1.00 70.38 85 ASN A O 1
ATOM 652 N N . THR A 1 86 ? -11.637 5.557 -7.523 1.00 69.38 86 THR A N 1
ATOM 653 C CA . THR A 1 86 ? -11.207 6.696 -6.703 1.00 69.38 86 THR A CA 1
ATOM 654 C C . THR A 1 86 ? -11.362 8.040 -7.412 1.00 69.38 86 THR A C 1
ATOM 656 O O . THR A 1 86 ? -11.594 9.036 -6.743 1.00 69.38 86 THR A O 1
ATOM 659 N N . ASP A 1 87 ? -11.259 8.102 -8.740 1.00 75.31 87 ASP A N 1
ATOM 660 C CA . ASP A 1 87 ? -11.393 9.367 -9.475 1.00 75.31 87 ASP A CA 1
ATOM 661 C C . ASP A 1 87 ? -12.847 9.863 -9.405 1.00 75.31 87 ASP A C 1
ATOM 663 O O . ASP A 1 87 ? -13.103 10.986 -8.981 1.00 75.31 87 ASP A O 1
ATOM 667 N N . ASP A 1 88 ? -13.799 8.967 -9.674 1.00 76.50 88 ASP A N 1
ATOM 668 C CA . ASP A 1 88 ? -15.245 9.195 -9.566 1.00 76.50 88 ASP A CA 1
ATOM 669 C C . ASP A 1 88 ? -15.661 9.585 -8.132 1.00 76.50 88 ASP A C 1
ATOM 671 O O . ASP A 1 88 ? -16.529 10.433 -7.924 1.00 76.50 88 ASP A O 1
ATOM 675 N N . LEU A 1 89 ? -15.001 9.015 -7.116 1.00 77.06 89 LEU A N 1
ATOM 676 C CA . LEU A 1 89 ? -15.216 9.382 -5.714 1.00 77.06 89 LEU A CA 1
ATOM 677 C C . LEU A 1 89 ? -14.897 10.862 -5.448 1.00 77.06 89 LEU A C 1
ATOM 679 O O . LEU A 1 89 ? -15.718 11.569 -4.857 1.00 77.06 89 LEU A O 1
ATOM 683 N N . PHE A 1 90 ? -13.718 11.331 -5.866 1.00 78.25 90 PHE A N 1
ATOM 684 C CA . PHE A 1 90 ? -13.269 12.701 -5.592 1.00 78.25 90 PHE A CA 1
ATOM 685 C C . PHE A 1 90 ? -13.917 13.736 -6.515 1.00 78.25 90 PHE A C 1
ATOM 687 O O . PHE A 1 90 ? -14.088 14.883 -6.105 1.00 78.25 90 PHE A O 1
ATOM 694 N N . GLU A 1 91 ? -14.372 13.337 -7.705 1.00 80.00 91 GLU A N 1
ATOM 695 C CA . GLU A 1 91 ? -15.256 14.168 -8.531 1.00 80.00 91 GLU A CA 1
ATOM 696 C C . GLU A 1 91 ? -16.611 14.412 -7.845 1.00 80.00 91 GLU A C 1
ATOM 698 O O . GLU A 1 91 ? -17.118 15.535 -7.845 1.00 80.00 91 GLU A O 1
ATOM 703 N N . LYS A 1 92 ? -17.184 13.385 -7.201 1.00 76.25 92 LYS A N 1
ATOM 704 C CA . LYS A 1 92 ? -18.475 13.469 -6.492 1.00 76.25 92 LYS A CA 1
ATOM 705 C C . LYS A 1 92 ? -18.393 14.111 -5.105 1.00 76.25 92 LYS A C 1
ATOM 707 O O . LYS A 1 92 ? -19.422 14.524 -4.571 1.00 76.25 92 LYS A O 1
ATOM 712 N N . THR A 1 93 ? -17.201 14.214 -4.515 1.00 73.38 93 THR A N 1
ATOM 713 C CA . THR A 1 93 ? -16.968 14.854 -3.206 1.00 73.38 93 THR A CA 1
ATOM 714 C C . THR A 1 93 ? -15.937 15.987 -3.291 1.00 73.38 93 THR A C 1
ATOM 716 O O . THR A 1 93 ? -14.843 15.896 -2.723 1.00 73.38 93 THR A O 1
ATOM 719 N N . PRO A 1 94 ? -16.275 17.097 -3.977 1.00 69.31 94 PRO A N 1
ATOM 720 C CA . PRO A 1 94 ? -15.361 18.219 -4.145 1.00 69.31 94 PRO A CA 1
ATOM 721 C C . PRO A 1 94 ? -14.946 18.818 -2.791 1.00 69.31 94 PRO A C 1
ATOM 723 O O . PRO A 1 94 ? -15.770 19.045 -1.906 1.00 69.31 94 PRO A O 1
ATOM 726 N N . GLY A 1 95 ? -13.644 19.078 -2.636 1.00 71.88 95 GLY A N 1
ATOM 727 C CA . GLY A 1 95 ? -13.038 19.617 -1.409 1.00 71.88 95 GLY A CA 1
ATOM 728 C C . GLY A 1 95 ? -12.455 18.562 -0.466 1.00 71.88 95 GLY A C 1
ATOM 729 O O . GLY A 1 95 ? -11.844 18.912 0.546 1.00 71.88 95 GLY A O 1
ATOM 730 N N . LEU A 1 96 ? -12.591 17.279 -0.800 1.00 75.25 96 LEU A N 1
ATOM 731 C CA . LEU A 1 96 ? -12.038 16.190 -0.018 1.00 75.25 96 LEU A CA 1
ATOM 732 C C . LEU A 1 96 ? -10.786 15.611 -0.693 1.00 75.25 96 LEU A C 1
ATOM 734 O O . LEU A 1 96 ? -10.840 15.176 -1.835 1.00 75.25 96 LEU A O 1
ATOM 738 N N . SER A 1 97 ? -9.643 15.617 0.000 1.00 79.25 97 SER A N 1
ATOM 739 C CA . SER A 1 97 ? -8.408 15.008 -0.521 1.00 79.25 97 SER A CA 1
ATOM 740 C C . SER A 1 97 ? -8.325 13.518 -0.190 1.00 79.25 97 SER A C 1
ATOM 742 O O . SER A 1 97 ? -8.789 13.104 0.877 1.00 79.25 97 SER A O 1
ATOM 744 N N . ASP A 1 98 ? -7.635 12.743 -1.034 1.00 75.62 98 ASP A N 1
ATOM 745 C CA . ASP A 1 98 ? -7.327 11.320 -0.821 1.00 75.62 98 ASP A CA 1
ATOM 746 C C . ASP A 1 98 ? -6.786 11.065 0.598 1.00 75.62 98 ASP A C 1
ATOM 748 O O . ASP A 1 98 ? -7.232 10.170 1.318 1.00 75.62 98 ASP A O 1
ATOM 752 N N . VAL A 1 99 ? -5.868 11.930 1.046 1.00 75.69 99 VAL A N 1
ATOM 753 C CA . VAL A 1 99 ? -5.245 11.856 2.373 1.00 75.69 99 VAL A CA 1
ATOM 754 C C . VAL A 1 99 ? -6.265 12.095 3.484 1.00 75.69 99 VAL A C 1
ATOM 756 O O . VAL A 1 99 ? -6.301 11.344 4.460 1.00 75.69 99 VAL A O 1
ATOM 759 N N . SER A 1 100 ? -7.090 13.136 3.349 1.00 77.44 100 SER A N 1
ATOM 760 C CA . SER A 1 100 ? -8.097 13.486 4.356 1.00 77.44 100 SER A CA 1
ATOM 761 C C . SER A 1 100 ? -9.197 12.437 4.462 1.00 77.44 100 SER A C 1
ATOM 763 O O . SER A 1 100 ? -9.648 12.162 5.571 1.00 77.44 100 SER A O 1
ATOM 765 N N . TYR A 1 101 ? -9.621 11.850 3.340 1.00 78.62 101 TYR A N 1
ATOM 766 C CA . TYR A 1 101 ? -10.609 10.776 3.352 1.00 78.62 101 TYR A CA 1
ATOM 767 C C . TYR A 1 101 ? -10.060 9.560 4.084 1.00 78.62 101 TYR A C 1
ATOM 769 O O . TYR A 1 101 ? -10.625 9.152 5.093 1.00 78.62 101 TYR A O 1
ATOM 777 N N . ARG A 1 102 ? -8.905 9.053 3.637 1.00 79.25 102 ARG A N 1
ATOM 778 C CA . ARG A 1 102 ? -8.259 7.865 4.199 1.00 79.25 102 ARG A CA 1
ATOM 779 C C . ARG A 1 102 ? -8.095 7.943 5.716 1.00 79.25 102 ARG A C 1
ATOM 781 O O . ARG A 1 102 ? -8.354 6.962 6.407 1.00 79.25 102 ARG A O 1
ATOM 788 N N . LEU A 1 103 ? -7.648 9.091 6.230 1.00 77.19 103 LEU A N 1
ATOM 789 C CA . LEU A 1 103 ? -7.447 9.281 7.669 1.00 77.19 103 LEU A CA 1
ATOM 790 C C . LEU A 1 103 ? -8.760 9.200 8.456 1.00 77.19 103 LEU A C 1
ATOM 792 O O . LEU A 1 103 ? -8.776 8.638 9.544 1.00 77.19 103 LEU A O 1
ATOM 796 N N . LYS A 1 104 ? -9.852 9.734 7.899 1.00 80.00 104 LYS A N 1
ATOM 797 C CA . LYS A 1 104 ? -11.141 9.853 8.590 1.00 80.00 104 LYS A CA 1
ATOM 798 C C . LYS A 1 104 ? -12.026 8.620 8.464 1.00 80.00 104 LYS A C 1
ATOM 800 O O . LYS A 1 104 ? -12.854 8.392 9.340 1.00 80.00 104 LYS A O 1
ATOM 805 N N . THR A 1 105 ? -11.917 7.877 7.366 1.00 83.19 105 THR A N 1
ATOM 806 C CA . THR A 1 105 ? -12.861 6.795 7.060 1.00 83.19 105 THR A CA 1
ATOM 807 C C . THR A 1 105 ? -12.365 5.419 7.452 1.00 83.19 105 THR A C 1
ATOM 809 O O . THR A 1 105 ? -13.189 4.547 7.710 1.00 83.19 105 THR A O 1
ATOM 812 N N . ARG A 1 106 ? -11.048 5.202 7.551 1.00 88.44 106 ARG A N 1
ATOM 813 C CA . ARG A 1 106 ? -10.514 3.897 7.946 1.00 88.44 106 ARG A CA 1
ATOM 814 C C . ARG A 1 106 ? -10.945 3.552 9.384 1.00 88.44 106 ARG A C 1
ATOM 816 O O . ARG A 1 106 ? -10.617 4.311 10.299 1.00 88.44 106 ARG A O 1
ATOM 823 N N . PRO A 1 107 ? -11.614 2.405 9.614 1.00 90.69 107 PRO A N 1
ATOM 824 C CA . PRO A 1 107 ? -11.986 1.969 10.953 1.00 90.69 107 PRO A CA 1
ATOM 825 C C . PRO A 1 107 ? -10.743 1.796 11.815 1.00 90.69 107 PRO A C 1
ATOM 827 O O . PRO A 1 107 ? -9.723 1.283 11.342 1.00 90.69 107 PRO A O 1
ATOM 830 N N . LYS A 1 108 ? -10.827 2.189 13.087 1.00 89.12 108 LYS A N 1
ATOM 831 C CA . LYS A 1 108 ? -9.680 2.135 13.999 1.00 89.12 108 LYS A CA 1
ATOM 832 C C . LYS A 1 108 ? -9.160 0.724 14.176 1.00 89.12 108 LYS A C 1
ATOM 834 O O . LYS A 1 108 ? -7.993 0.537 14.430 1.00 89.12 108 LYS A O 1
ATOM 839 N N . GLU A 1 109 ? -9.991 -0.282 13.998 1.00 89.69 109 GLU A N 1
ATOM 840 C CA . GLU A 1 109 ? -9.639 -1.674 14.217 1.00 89.69 109 GLU A CA 1
ATOM 841 C C . GLU A 1 109 ? -8.866 -2.272 13.028 1.00 89.69 109 GLU A C 1
ATOM 843 O O . GLU A 1 109 ? -8.263 -3.336 13.179 1.00 89.69 109 GLU A O 1
ATOM 848 N N . ARG A 1 110 ? -8.881 -1.614 11.854 1.00 90.69 110 ARG A N 1
ATOM 849 C CA . ARG A 1 110 ? -8.473 -2.180 10.557 1.00 90.69 110 ARG A CA 1
ATOM 850 C C . ARG A 1 110 ? -7.186 -1.549 10.016 1.00 90.69 110 ARG A C 1
ATOM 852 O O . ARG A 1 110 ? -7.207 -0.499 9.369 1.00 90.69 110 ARG A O 1
ATOM 859 N N . GLY A 1 111 ? -6.066 -2.240 10.206 1.00 91.00 111 GLY A N 1
ATOM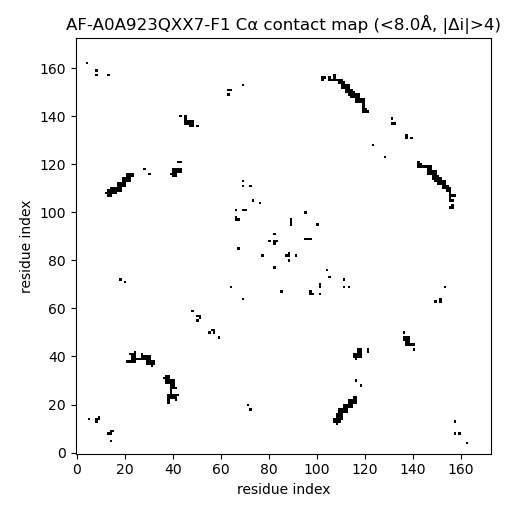 860 C CA . GLY A 1 111 ? -4.814 -1.946 9.507 1.00 91.00 111 GLY A CA 1
ATOM 861 C C . GLY A 1 111 ? -4.802 -2.496 8.082 1.00 91.00 111 GLY A C 1
ATOM 862 O O . GLY A 1 111 ? -5.553 -3.414 7.753 1.00 91.00 111 GLY A O 1
ATOM 863 N N . LEU A 1 112 ? -3.913 -1.969 7.244 1.00 91.75 112 LEU A N 1
ATOM 864 C CA . LEU A 1 112 ? -3.680 -2.472 5.890 1.00 91.75 112 LEU A CA 1
ATOM 865 C C . LEU A 1 112 ? -2.184 -2.717 5.664 1.00 91.75 112 LEU A C 1
ATOM 867 O O . LEU A 1 112 ? -1.343 -1.875 5.986 1.00 91.75 112 LEU A O 1
ATOM 871 N N . VAL A 1 113 ? -1.861 -3.881 5.102 1.00 92.69 113 VAL A N 1
ATOM 872 C CA . VAL A 1 113 ? -0.528 -4.217 4.595 1.00 92.69 113 VAL A CA 1
ATOM 873 C C . VAL A 1 113 ? -0.577 -4.255 3.075 1.00 92.69 113 VAL A C 1
ATOM 875 O O . VAL A 1 113 ? -1.332 -5.031 2.489 1.00 92.69 113 VAL A O 1
ATOM 878 N N . LEU A 1 114 ? 0.266 -3.444 2.444 1.00 91.94 114 LEU A N 1
ATOM 879 C CA . LEU A 1 114 ? 0.470 -3.447 1.002 1.00 91.94 114 LEU A CA 1
ATOM 880 C C . LEU A 1 114 ? 1.803 -4.127 0.688 1.00 91.94 114 LEU A C 1
ATOM 882 O O . LEU A 1 114 ? 2.853 -3.723 1.197 1.00 91.94 114 LEU A O 1
ATOM 886 N N . LEU A 1 115 ? 1.750 -5.161 -0.147 1.00 91.69 115 LEU A N 1
ATOM 887 C CA . LEU A 1 115 ? 2.912 -5.893 -0.638 1.00 91.69 115 LEU A CA 1
ATOM 888 C C . LEU A 1 115 ? 3.150 -5.516 -2.097 1.00 91.69 115 LEU A C 1
ATOM 890 O O . LEU A 1 115 ? 2.295 -5.752 -2.943 1.00 91.69 115 LEU A O 1
ATOM 894 N N . TYR A 1 116 ? 4.318 -4.959 -2.394 1.00 90.31 116 TYR A N 1
ATOM 895 C CA . TYR A 1 116 ? 4.729 -4.556 -3.735 1.00 90.31 116 TYR A CA 1
ATOM 896 C C . TYR A 1 116 ? 5.814 -5.510 -4.226 1.00 90.31 116 TYR A C 1
ATOM 898 O O . TYR A 1 116 ? 6.955 -5.392 -3.782 1.00 90.31 116 TYR A O 1
ATOM 906 N N . PRO A 1 117 ? 5.515 -6.455 -5.127 1.00 90.19 117 PRO A N 1
ATOM 907 C CA . PRO A 1 117 ? 6.548 -7.220 -5.802 1.00 90.19 117 PRO A CA 1
ATOM 908 C C . PRO A 1 117 ? 7.320 -6.286 -6.728 1.00 90.19 117 PRO A C 1
ATOM 910 O O . PRO A 1 117 ? 6.765 -5.779 -7.695 1.00 90.19 117 PRO A O 1
ATOM 913 N N . ILE A 1 118 ? 8.582 -6.010 -6.421 1.00 85.81 118 ILE A N 1
ATOM 914 C CA . ILE A 1 118 ? 9.385 -5.022 -7.139 1.00 85.81 118 ILE A CA 1
ATOM 915 C C . ILE A 1 118 ? 10.217 -5.722 -8.203 1.00 85.81 118 ILE A C 1
ATOM 917 O O . ILE A 1 118 ? 10.976 -6.642 -7.891 1.00 85.81 118 ILE A O 1
ATOM 921 N N . ASN A 1 119 ? 10.131 -5.235 -9.440 1.00 83.00 119 ASN A N 1
ATOM 922 C CA . ASN A 1 119 ? 10.937 -5.749 -10.536 1.00 83.00 119 ASN A CA 1
ATOM 923 C C . ASN A 1 119 ? 12.443 -5.497 -10.262 1.00 83.00 119 ASN A C 1
ATOM 925 O O . ASN A 1 119 ? 12.881 -4.334 -10.177 1.00 83.00 119 ASN A O 1
ATOM 929 N N . PRO A 1 120 ? 13.264 -6.558 -10.102 1.00 76.81 120 PRO A N 1
ATOM 930 C CA . PRO A 1 120 ? 14.694 -6.409 -9.843 1.00 76.81 120 PRO A CA 1
ATOM 931 C C . PRO A 1 120 ? 15.454 -5.901 -11.077 1.00 76.81 120 PRO A C 1
ATOM 933 O O . PRO A 1 120 ? 16.493 -5.250 -10.922 1.00 76.81 120 PRO A O 1
ATOM 936 N N . ASN A 1 121 ? 14.899 -6.134 -12.270 1.00 71.88 121 ASN A N 1
ATOM 937 C CA . ASN A 1 121 ? 15.510 -5.872 -13.564 1.00 71.88 121 ASN A CA 1
ATOM 938 C C . ASN A 1 121 ? 14.772 -4.731 -14.257 1.00 71.88 121 ASN A C 1
ATOM 940 O O . ASN A 1 121 ? 13.757 -4.933 -14.915 1.00 71.88 121 ASN A O 1
ATOM 944 N N . ILE A 1 122 ? 15.290 -3.519 -14.099 1.00 67.38 122 ILE A N 1
ATOM 945 C CA . ILE A 1 122 ? 14.837 -2.397 -14.918 1.00 67.38 122 ILE A CA 1
ATOM 946 C C . ILE A 1 122 ? 15.699 -2.431 -16.165 1.00 67.38 122 ILE A C 1
ATOM 948 O O . ILE A 1 122 ? 16.916 -2.237 -16.077 1.00 67.38 122 ILE A O 1
ATOM 952 N N . GLU A 1 123 ? 15.082 -2.743 -17.298 1.00 62.84 123 GLU A N 1
ATOM 953 C CA . GLU A 1 123 ? 15.725 -2.605 -18.597 1.00 62.84 123 GLU A CA 1
ATOM 954 C C . GLU A 1 123 ? 15.871 -1.114 -18.884 1.00 62.84 123 GLU A C 1
ATOM 956 O O . GLU A 1 123 ? 14.937 -0.433 -19.296 1.00 62.84 123 GLU A O 1
ATOM 961 N N . LEU A 1 124 ? 17.049 -0.591 -18.566 1.00 63.50 124 LEU A N 1
ATOM 962 C CA . LEU A 1 124 ? 17.471 0.728 -18.994 1.00 63.50 124 LEU A CA 1
ATOM 963 C C . LEU A 1 124 ? 18.165 0.597 -20.337 1.00 63.50 124 LEU A C 1
ATOM 965 O O . LEU A 1 124 ? 19.070 -0.229 -20.488 1.00 63.50 124 LEU A O 1
ATOM 969 N N . THR A 1 125 ? 17.788 1.439 -21.293 1.00 64.81 125 THR A N 1
ATOM 970 C CA . THR A 1 125 ? 18.574 1.554 -22.517 1.00 64.81 125 THR A CA 1
ATOM 971 C C . THR A 1 125 ? 19.917 2.221 -22.207 1.00 64.81 125 THR A C 1
ATOM 973 O O . THR A 1 125 ? 20.080 2.932 -21.211 1.00 64.81 125 THR A O 1
ATOM 976 N N . GLU A 1 126 ? 20.914 2.010 -23.062 1.00 63.97 126 GLU A N 1
ATOM 977 C CA . GLU A 1 126 ? 22.221 2.665 -22.923 1.00 63.97 126 GLU A CA 1
ATOM 978 C C . GLU A 1 126 ? 22.100 4.200 -22.994 1.00 63.97 126 GLU A C 1
ATOM 980 O O . GLU A 1 126 ? 22.796 4.922 -22.278 1.00 63.97 126 GLU A O 1
ATOM 985 N N . ALA A 1 127 ? 21.136 4.702 -23.774 1.00 66.88 127 ALA A N 1
ATOM 986 C CA . ALA A 1 127 ? 20.789 6.119 -23.835 1.00 66.88 127 ALA A CA 1
ATOM 987 C C . ALA A 1 127 ? 20.243 6.644 -22.495 1.00 66.88 127 ALA A C 1
ATOM 989 O O . ALA A 1 127 ? 20.662 7.712 -22.045 1.00 66.88 127 ALA A O 1
ATOM 990 N N . ASP A 1 128 ? 19.380 5.877 -21.820 1.00 68.38 128 ASP A N 1
ATOM 991 C CA . ASP A 1 128 ? 18.875 6.233 -20.489 1.00 68.38 128 ASP A CA 1
ATOM 992 C C . ASP A 1 128 ? 20.007 6.250 -19.457 1.00 68.38 128 ASP A C 1
ATOM 994 O O . ASP A 1 128 ? 20.094 7.167 -18.643 1.00 68.38 128 ASP A O 1
ATOM 998 N N . HIS A 1 129 ? 20.917 5.272 -19.518 1.00 67.00 129 HIS A N 1
ATOM 999 C CA . HIS A 1 129 ? 22.101 5.217 -18.661 1.00 67.00 129 HIS A CA 1
ATOM 1000 C C . HIS A 1 129 ? 23.021 6.433 -18.845 1.00 67.00 129 HIS A C 1
ATOM 1002 O O . HIS A 1 129 ? 23.497 6.996 -17.853 1.00 67.00 129 HIS A O 1
ATOM 1008 N N . MET A 1 130 ? 23.259 6.862 -20.087 1.00 65.25 130 MET A N 1
ATOM 1009 C CA . MET A 1 130 ? 24.053 8.060 -20.375 1.00 65.25 130 MET A CA 1
ATOM 1010 C C . MET A 1 130 ? 23.352 9.339 -19.904 1.00 65.25 130 MET A C 1
ATOM 1012 O O . MET A 1 130 ? 23.993 10.188 -19.283 1.00 65.25 130 MET A O 1
ATOM 1016 N N . ALA A 1 131 ? 22.037 9.453 -20.112 1.00 68.00 131 ALA A N 1
ATOM 1017 C CA . ALA A 1 131 ? 21.246 10.578 -19.617 1.00 68.00 131 ALA A CA 1
ATOM 1018 C C . ALA A 1 131 ? 21.281 10.664 -18.078 1.00 68.00 131 ALA A C 1
ATOM 1020 O O . ALA A 1 131 ? 21.569 11.728 -17.527 1.00 68.00 131 ALA A O 1
ATOM 1021 N N . LEU A 1 132 ? 21.097 9.530 -17.390 1.00 63.62 132 LEU A N 1
ATOM 1022 C CA . LEU A 1 132 ? 21.187 9.397 -15.929 1.00 63.62 132 LEU A CA 1
ATOM 1023 C C . LEU A 1 132 ? 22.565 9.788 -15.382 1.00 63.62 132 LEU A C 1
ATOM 1025 O O . LEU A 1 132 ? 22.658 10.431 -14.340 1.00 63.62 132 LEU A O 1
ATOM 1029 N N . SER A 1 133 ? 23.636 9.414 -16.085 1.00 60.62 133 SER A N 1
ATOM 1030 C CA . SER A 1 133 ? 25.018 9.683 -15.658 1.00 60.62 133 SER A CA 1
ATOM 1031 C C . SER A 1 133 ? 25.442 11.140 -15.879 1.00 60.62 133 SER A C 1
ATOM 1033 O O . SER A 1 133 ? 26.398 11.604 -15.260 1.00 60.62 133 SER A O 1
ATOM 1035 N N . SER A 1 134 ? 24.735 11.865 -16.752 1.00 64.81 134 SER A N 1
ATOM 1036 C CA . SER A 1 134 ? 25.017 13.267 -17.082 1.00 64.81 134 SER A CA 1
ATOM 1037 C C . SER A 1 134 ? 24.370 14.280 -16.124 1.00 64.81 134 SER A C 1
ATOM 1039 O O . SER A 1 134 ? 24.819 15.425 -16.055 1.00 64.81 134 SER A O 1
ATOM 1041 N N . GLU A 1 135 ? 23.356 13.878 -15.347 1.00 60.94 135 GLU A N 1
ATOM 1042 C CA . GLU A 1 135 ? 22.693 14.739 -14.361 1.00 60.94 135 GLU A CA 1
ATOM 1043 C C . GLU A 1 135 ? 23.171 14.411 -12.924 1.00 60.94 135 GLU A C 1
ATOM 1045 O O . GLU A 1 135 ? 22.770 13.394 -12.356 1.00 60.94 135 GLU A O 1
ATOM 1050 N N . PRO A 1 136 ? 23.960 15.283 -12.259 1.00 55.50 136 PRO A N 1
ATOM 1051 C CA . PRO A 1 136 ? 24.550 15.008 -10.937 1.00 55.50 136 PRO A CA 1
ATOM 1052 C C . PRO A 1 136 ? 23.538 14.915 -9.776 1.00 55.50 136 PRO A C 1
ATOM 1054 O O . PRO A 1 136 ? 23.930 14.711 -8.629 1.00 55.50 136 PRO A O 1
ATOM 1057 N N . SER A 1 137 ? 22.240 15.082 -10.044 1.00 56.84 137 SER A N 1
ATOM 1058 C CA . SER A 1 137 ? 21.149 15.031 -9.062 1.00 56.84 137 SER A CA 1
ATOM 1059 C C . SER A 1 137 ? 20.142 13.906 -9.321 1.00 56.84 137 SER A C 1
ATOM 1061 O O . SER A 1 137 ? 18.995 13.999 -8.884 1.00 56.84 137 SER A O 1
ATOM 1063 N N . GLN A 1 138 ? 20.524 12.854 -10.048 1.00 55.31 138 GLN A N 1
ATOM 1064 C CA . GLN A 1 138 ? 19.677 11.674 -10.226 1.00 55.31 138 GLN A CA 1
ATOM 1065 C C . GLN A 1 138 ? 20.162 10.506 -9.359 1.00 55.31 138 GLN A C 1
ATOM 1067 O O . GLN A 1 138 ? 21.331 10.126 -9.371 1.00 55.31 138 GLN A O 1
ATOM 1072 N N . THR A 1 139 ? 19.243 9.918 -8.592 1.00 55.16 139 THR A N 1
ATOM 1073 C CA . THR A 1 139 ? 19.515 8.691 -7.836 1.00 55.16 139 THR A CA 1
ATOM 1074 C C . THR A 1 139 ? 19.438 7.502 -8.787 1.00 55.16 139 THR A C 1
ATOM 1076 O O . THR A 1 139 ? 18.374 7.210 -9.336 1.00 55.16 139 THR A O 1
ATOM 1079 N N . VAL A 1 140 ? 20.552 6.792 -8.959 1.00 57.41 140 VAL A N 1
ATOM 1080 C CA . VAL A 1 140 ? 20.598 5.563 -9.760 1.00 57.41 140 VAL A CA 1
ATOM 1081 C C . VAL A 1 140 ? 19.844 4.451 -9.034 1.00 57.41 140 VAL A C 1
ATOM 1083 O O . VAL A 1 140 ? 20.044 4.214 -7.840 1.00 57.41 140 VAL A O 1
ATOM 1086 N N . ILE A 1 141 ? 18.974 3.747 -9.757 1.00 59.66 141 ILE A N 1
ATOM 1087 C CA . ILE A 1 141 ? 18.238 2.617 -9.197 1.00 59.66 141 ILE A CA 1
ATOM 1088 C C . ILE A 1 141 ? 19.197 1.436 -9.034 1.00 59.66 141 ILE A C 1
ATOM 1090 O O . ILE A 1 141 ? 19.706 0.890 -10.010 1.00 59.66 141 ILE A O 1
ATOM 1094 N N . LEU A 1 142 ? 19.442 1.031 -7.788 1.00 58.94 142 LEU A N 1
ATOM 1095 C CA . LEU A 1 142 ? 20.295 -0.118 -7.489 1.00 58.94 142 LEU A CA 1
ATOM 1096 C C . LEU A 1 142 ? 19.649 -1.399 -8.020 1.00 58.94 142 LEU A C 1
ATOM 1098 O O . LEU A 1 142 ? 18.528 -1.727 -7.635 1.00 58.94 142 LEU A O 1
ATOM 1102 N N . LYS A 1 143 ? 20.343 -2.154 -8.874 1.00 62.66 143 LYS A N 1
ATOM 1103 C CA . LYS A 1 143 ? 19.893 -3.501 -9.256 1.00 62.66 143 LYS A CA 1
ATOM 1104 C C . LYS A 1 143 ? 19.804 -4.373 -8.004 1.00 62.66 143 LYS A C 1
ATOM 1106 O O . LYS A 1 143 ? 20.679 -4.316 -7.142 1.00 62.66 143 LYS A O 1
ATOM 1111 N N . ALA A 1 144 ? 18.733 -5.151 -7.894 1.00 65.31 144 ALA A N 1
ATOM 1112 C CA . ALA A 1 144 ? 18.587 -6.092 -6.796 1.00 65.31 144 ALA A CA 1
ATOM 1113 C C . ALA A 1 144 ? 19.114 -7.459 -7.233 1.00 65.31 144 ALA A C 1
ATOM 1115 O O . ALA A 1 144 ? 18.817 -7.918 -8.331 1.00 65.31 144 ALA A O 1
ATOM 1116 N N . VAL A 1 145 ? 19.892 -8.106 -6.366 1.00 68.00 145 VAL A N 1
ATOM 1117 C CA . VAL A 1 145 ? 20.482 -9.435 -6.618 1.00 68.00 145 VAL A CA 1
ATOM 1118 C C . VAL A 1 145 ? 19.457 -10.573 -6.522 1.00 68.00 145 VAL A C 1
ATOM 1120 O O . VAL A 1 145 ? 19.744 -11.696 -6.919 1.00 68.00 145 VAL A O 1
ATOM 1123 N N . ALA A 1 146 ? 18.269 -10.287 -5.989 1.00 72.38 146 ALA A N 1
ATOM 1124 C CA . ALA A 1 146 ? 17.170 -11.224 -5.790 1.00 72.38 146 ALA A CA 1
ATOM 1125 C C . ALA A 1 146 ? 15.821 -10.485 -5.918 1.00 72.38 146 ALA A C 1
ATOM 1127 O O . ALA A 1 146 ? 15.811 -9.249 -5.864 1.00 72.38 146 ALA A O 1
ATOM 1128 N N . PRO A 1 147 ? 14.687 -11.202 -6.064 1.00 76.06 147 PRO A N 1
ATOM 1129 C CA . PRO A 1 147 ? 13.359 -10.596 -6.005 1.00 76.06 147 PRO A CA 1
ATOM 1130 C C . PRO A 1 147 ? 13.176 -9.768 -4.728 1.00 76.06 147 PRO A C 1
ATOM 1132 O O . PRO A 1 147 ? 13.514 -10.214 -3.632 1.00 76.06 147 PRO A O 1
ATOM 1135 N N . VAL A 1 148 ? 12.642 -8.555 -4.870 1.00 82.44 148 VAL A N 1
ATOM 1136 C CA . VAL A 1 148 ? 12.421 -7.626 -3.754 1.00 82.44 148 VAL A CA 1
ATOM 1137 C C . VAL A 1 148 ? 10.928 -7.454 -3.542 1.00 82.44 148 VAL A C 1
ATOM 1139 O O . VAL A 1 148 ? 10.177 -7.306 -4.502 1.00 82.44 148 VAL A O 1
ATOM 1142 N N . ILE A 1 149 ? 10.500 -7.430 -2.282 1.00 85.75 149 ILE A N 1
ATOM 1143 C CA . ILE A 1 149 ? 9.130 -7.077 -1.912 1.00 85.75 149 ILE A CA 1
ATOM 1144 C C . ILE A 1 149 ? 9.179 -5.806 -1.068 1.00 85.75 149 ILE A C 1
ATOM 1146 O O . ILE A 1 149 ? 9.778 -5.783 0.007 1.00 85.75 149 ILE A O 1
ATOM 1150 N N . GLY A 1 150 ? 8.559 -4.740 -1.566 1.00 86.19 150 GLY A N 1
ATOM 1151 C CA . GLY A 1 150 ? 8.255 -3.557 -0.773 1.00 86.19 150 GLY A CA 1
ATOM 1152 C C . GLY A 1 150 ? 7.079 -3.848 0.152 1.00 86.19 150 GLY A C 1
ATOM 1153 O O . GLY A 1 150 ? 6.086 -4.429 -0.278 1.00 86.19 150 GLY A O 1
ATOM 1154 N N . VAL A 1 151 ? 7.182 -3.446 1.416 1.00 88.31 151 VAL A N 1
ATOM 1155 C CA . VAL A 1 151 ? 6.100 -3.602 2.395 1.00 88.31 151 VAL A CA 1
ATOM 1156 C C . VAL A 1 151 ? 5.734 -2.229 2.929 1.00 88.31 151 VAL A C 1
ATOM 1158 O O . VAL A 1 151 ? 6.597 -1.521 3.448 1.00 88.31 151 VAL A O 1
ATOM 1161 N N . ALA A 1 152 ? 4.459 -1.867 2.822 1.00 88.75 152 ALA A N 1
ATOM 1162 C CA . ALA A 1 152 ? 3.925 -0.662 3.434 1.00 88.75 152 ALA A CA 1
ATOM 1163 C C . ALA A 1 152 ? 2.835 -1.013 4.447 1.00 88.75 152 ALA A C 1
ATOM 1165 O O . ALA A 1 152 ? 1.957 -1.835 4.183 1.00 88.75 152 ALA A O 1
ATOM 1166 N N . PHE A 1 153 ? 2.916 -0.375 5.612 1.00 88.00 153 PHE A N 1
ATOM 1167 C CA . PHE A 1 153 ? 1.936 -0.501 6.682 1.00 88.00 153 PHE A CA 1
ATOM 1168 C C . PHE A 1 153 ? 1.116 0.779 6.747 1.00 88.00 153 PHE A C 1
ATOM 1170 O O . PHE A 1 153 ? 1.660 1.860 6.976 1.00 88.00 153 PHE A O 1
ATOM 1177 N N . VAL A 1 154 ? -0.190 0.639 6.568 1.00 88.00 154 VAL A N 1
ATOM 1178 C CA . VAL A 1 154 ? -1.160 1.720 6.686 1.00 88.00 154 VAL A CA 1
ATOM 1179 C C . VAL A 1 154 ? -1.911 1.514 7.991 1.00 88.00 154 VAL A C 1
ATOM 1181 O O . VAL A 1 154 ? -2.615 0.519 8.177 1.00 88.00 154 VAL A O 1
ATOM 1184 N N . PHE A 1 155 ? -1.740 2.462 8.904 1.00 86.50 155 PHE A N 1
ATOM 1185 C CA . PHE A 1 155 ? -2.404 2.454 10.199 1.00 86.50 155 PHE A CA 1
ATOM 1186 C C . PHE A 1 155 ? -3.593 3.419 10.191 1.00 86.50 155 PHE A C 1
ATOM 1188 O O . PHE A 1 155 ? -3.514 4.470 9.546 1.00 86.50 155 PHE A O 1
ATOM 1195 N N . PRO A 1 156 ? -4.686 3.086 10.892 1.00 84.75 156 PRO A N 1
ATOM 1196 C CA . PRO A 1 156 ? -5.762 4.033 11.135 1.00 84.75 156 PRO A CA 1
ATOM 1197 C C . PRO A 1 156 ? -5.303 5.178 12.044 1.00 84.75 156 PRO A C 1
ATOM 1199 O O . PRO A 1 156 ? -4.272 5.101 12.719 1.00 84.75 156 PRO A O 1
ATOM 1202 N N . GLU A 1 157 ? -6.092 6.249 12.079 1.00 82.62 157 GLU A N 1
ATOM 1203 C CA . GLU A 1 157 ? -5.877 7.326 13.038 1.00 82.62 157 GLU A CA 1
ATOM 1204 C C . GLU A 1 157 ? -6.079 6.807 14.473 1.00 82.62 157 GLU A C 1
ATOM 1206 O O . GLU A 1 157 ? -7.137 6.286 14.831 1.00 82.62 157 GLU A O 1
ATOM 1211 N N . THR A 1 158 ? -5.049 6.953 15.309 1.00 75.19 158 THR A N 1
ATOM 1212 C CA . THR A 1 158 ? -5.082 6.544 16.718 1.00 75.19 158 THR A CA 1
ATOM 1213 C C . THR A 1 158 ? -5.344 7.749 17.615 1.00 75.19 158 THR A C 1
ATOM 1215 O O . THR A 1 158 ? -4.692 8.786 17.494 1.00 75.19 158 THR A O 1
ATOM 1218 N N . GLN A 1 159 ? -6.274 7.603 18.560 1.00 70.56 159 GLN A N 1
ATOM 1219 C CA . GLN A 1 159 ? -6.459 8.583 19.641 1.00 70.56 159 GLN A CA 1
ATOM 1220 C C . GLN A 1 159 ? -5.528 8.293 20.825 1.00 70.56 159 GLN A C 1
ATOM 1222 O O . GLN A 1 159 ? -5.282 9.155 21.666 1.00 70.56 159 GLN A O 1
ATOM 1227 N N . ASN A 1 160 ? -4.951 7.092 20.863 1.00 67.75 160 ASN A N 1
ATOM 1228 C CA . ASN A 1 160 ? -4.000 6.647 21.865 1.00 67.75 160 ASN A CA 1
ATOM 1229 C C . ASN A 1 160 ? -2.558 6.861 21.393 1.00 67.75 160 ASN A C 1
ATOM 1231 O O . ASN A 1 160 ? -1.736 5.940 21.407 1.00 67.75 160 ASN A O 1
ATOM 1235 N N . SER A 1 161 ? -2.207 8.103 21.033 1.00 60.72 161 SER A N 1
ATOM 1236 C CA . SER A 1 161 ? -0.849 8.470 20.612 1.00 60.72 161 SER A CA 1
ATOM 1237 C C . SER A 1 161 ? 0.141 8.507 21.793 1.00 60.72 161 SER A C 1
ATOM 1239 O O . SER A 1 161 ? 0.867 9.473 22.005 1.00 60.72 161 SER A O 1
ATOM 1241 N N . LYS A 1 162 ? 0.249 7.419 22.562 1.00 55.69 162 LYS A N 1
ATOM 1242 C CA . LYS A 1 162 ? 1.356 7.184 23.505 1.00 55.69 162 LYS A CA 1
ATOM 1243 C C . LYS A 1 162 ? 2.648 6.793 22.779 1.00 55.69 162 LYS A C 1
ATOM 1245 O O . LYS A 1 162 ? 3.536 6.187 23.382 1.00 55.69 162 LYS A O 1
ATOM 1250 N N . SER A 1 163 ? 2.760 7.101 21.482 1.00 52.41 163 SER A N 1
ATOM 1251 C CA . SER A 1 163 ? 4.003 6.930 20.743 1.00 52.41 163 SER A CA 1
ATOM 1252 C C . SER A 1 163 ? 5.076 7.755 21.445 1.00 52.41 163 SER A C 1
ATOM 1254 O O . SER A 1 163 ? 5.081 8.980 21.376 1.00 52.41 163 SER A O 1
ATOM 1256 N N . LYS A 1 164 ? 6.011 7.072 22.112 1.00 46.88 164 LYS A N 1
ATOM 1257 C CA . LYS A 1 164 ? 7.241 7.683 22.642 1.00 46.88 164 LYS A CA 1
ATOM 1258 C C . LYS A 1 164 ? 8.123 8.264 21.530 1.00 46.88 164 LYS A C 1
ATOM 1260 O O . LYS A 1 164 ? 9.125 8.908 21.818 1.00 46.88 164 LYS A O 1
ATOM 1265 N N . TYR A 1 165 ? 7.770 8.012 20.272 1.00 47.31 165 TYR A N 1
ATOM 1266 C CA . TYR A 1 165 ? 8.524 8.394 19.096 1.00 47.31 165 TYR A CA 1
ATOM 1267 C C . TYR A 1 165 ? 7.766 9.474 18.329 1.00 47.31 165 TYR A C 1
ATOM 1269 O O . TYR A 1 165 ? 6.606 9.303 17.945 1.00 47.31 165 TYR A O 1
ATOM 1277 N N . LYS A 1 166 ? 8.443 10.599 18.110 1.00 43.81 166 LYS A N 1
ATOM 1278 C CA . LYS A 1 166 ? 7.992 11.664 17.221 1.00 43.81 166 LYS A CA 1
ATOM 1279 C C . LYS A 1 166 ? 8.301 11.211 15.797 1.00 43.81 166 LYS A C 1
ATOM 1281 O O . LYS A 1 166 ? 9.465 10.983 15.474 1.00 43.81 166 LYS A O 1
ATOM 1286 N N . TYR A 1 167 ? 7.282 11.055 14.959 1.00 45.84 167 TYR A N 1
ATOM 1287 C CA . TYR A 1 167 ? 7.513 10.854 13.533 1.00 45.84 167 TYR A CA 1
ATOM 1288 C C . TYR A 1 167 ? 8.169 12.124 12.989 1.00 45.84 167 TYR A C 1
ATOM 1290 O O . TYR A 1 167 ? 7.590 13.209 13.059 1.00 45.84 167 TYR A O 1
ATOM 1298 N N . LEU A 1 168 ? 9.392 12.002 12.475 1.00 38.56 168 LEU A N 1
ATOM 1299 C CA . LEU A 1 168 ? 9.958 13.016 11.596 1.00 38.56 168 LEU A CA 1
ATOM 1300 C C . LEU A 1 168 ? 9.289 12.824 10.240 1.00 38.56 168 LEU A C 1
ATOM 1302 O O . LEU A 1 168 ? 9.798 12.141 9.359 1.00 38.56 168 LEU A O 1
ATOM 1306 N N . VAL A 1 169 ? 8.083 13.369 10.119 1.00 37.84 169 VAL A N 1
ATOM 1307 C CA . VAL A 1 169 ? 7.475 13.579 8.812 1.00 37.84 169 VAL A CA 1
ATOM 1308 C C . VAL A 1 169 ? 8.350 14.632 8.145 1.00 37.84 169 VAL A C 1
ATOM 1310 O O . VAL A 1 169 ? 8.579 15.690 8.741 1.00 37.84 169 VAL A O 1
ATOM 1313 N N . ASN A 1 170 ? 8.868 14.350 6.947 1.00 35.72 170 ASN A N 1
ATOM 1314 C CA . ASN A 1 170 ? 9.354 15.431 6.098 1.00 35.72 170 ASN A CA 1
ATOM 1315 C C . ASN A 1 170 ? 8.198 16.419 6.012 1.00 35.72 170 ASN A C 1
ATOM 1317 O O . ASN A 1 170 ? 7.144 16.066 5.486 1.00 35.72 170 ASN A O 1
ATOM 1321 N N . LYS A 1 171 ? 8.350 17.602 6.619 1.00 27.69 171 LYS A N 1
ATOM 1322 C CA . LYS A 1 171 ? 7.359 18.658 6.455 1.00 27.69 171 LYS A CA 1
ATOM 1323 C C . LYS A 1 171 ? 7.236 18.849 4.954 1.00 27.69 171 LYS A C 1
ATOM 1325 O O . LYS A 1 171 ? 8.228 19.176 4.307 1.00 27.69 171 LYS A O 1
ATOM 1330 N N . THR A 1 172 ? 6.064 18.550 4.413 1.00 27.81 172 THR A N 1
ATOM 1331 C CA . THR A 1 172 ? 5.734 18.933 3.051 1.00 27.81 172 THR A CA 1
ATOM 1332 C C . THR A 1 172 ? 5.964 20.440 2.969 1.00 27.81 172 THR A C 1
ATOM 1334 O O . THR A 1 172 ? 5.442 21.182 3.807 1.00 27.81 172 THR A O 1
ATOM 1337 N N . ILE A 1 173 ? 6.835 20.840 2.046 1.00 33.81 173 ILE A N 1
ATOM 1338 C CA . ILE A 1 173 ? 6.925 22.204 1.527 1.00 33.81 173 ILE A CA 1
ATOM 1339 C C . ILE A 1 173 ? 5.952 22.252 0.356 1.00 33.81 173 ILE A C 1
ATOM 1341 O O . ILE A 1 173 ? 5.985 21.279 -0.436 1.00 33.81 173 ILE A O 1
#

Radius of gyration: 19.07 Å; Cα contacts (8 Å, |Δi|>4): 204; chains: 1; bounding box: 48×47×47 Å

Solvent-accessible surface area (backbone atoms only — not comparable to full-atom values): 10998 Å² total; per-residue (Å²): 114,68,68,57,52,52,54,52,34,36,76,72,53,49,38,74,44,75,48,79,45,79,52,57,39,99,62,69,59,76,42,80,75,55,96,94,40,71,41,21,25,34,74,81,77,84,49,74,55,76,70,44,93,87,41,84,82,66,79,85,79,80,72,94,67,55,66,68,67,74,47,74,88,41,55,87,77,42,62,87,68,77,47,90,46,73,66,53,40,43,69,76,39,76,95,58,47,62,64,61,47,50,52,72,68,42,51,41,34,46,29,38,39,42,37,35,42,36,46,38,75,75,89,68,52,73,66,54,52,53,55,51,73,70,41,98,58,48,67,79,81,77,74,48,98,52,88,42,71,49,76,46,81,47,73,39,64,70,92,76,73,76,61,92,64,81,80,83,65,79,77,84,127

Foldseek 3Di:
DVVVVLVVLVVVLLAAAEAEDEDADPDADWDDPDPPDIGHADEDDWDQPPCPPVDNPDDDDDDPDDLQNLCPPVVVVCVVVPAPGPVSVCVSVPPDDSVNCSQPRDRSHYKYKYKGFHDLDDPDDPVNVVVQVPDPRIDDDDRDPDTDIDIDIGHHDDPPPPPPDDPPDVPDD

pLDDT: mean 73.24, std 15.86, range [27.69, 93.75]

Mean predicted aligned error: 11.01 Å